Protein AF-A0A6S7G227-F1 (afdb_monomer_lite)

Structure (mmCIF, N/CA/C/O backbone):
data_AF-A0A6S7G227-F1
#
_entry.id   AF-A0A6S7G227-F1
#
loop_
_atom_site.group_PDB
_atom_site.id
_atom_site.type_symbol
_atom_site.label_atom_id
_atom_site.label_alt_id
_atom_site.label_comp_id
_atom_site.label_asym_id
_atom_site.label_entity_id
_atom_site.label_seq_id
_atom_site.pdbx_PDB_ins_code
_atom_site.Cartn_x
_atom_site.Cartn_y
_atom_site.Cartn_z
_atom_site.occupancy
_atom_site.B_iso_or_equiv
_atom_site.auth_seq_id
_atom_site.auth_comp_id
_atom_site.auth_asym_id
_atom_site.auth_atom_id
_atom_site.pdbx_PDB_model_num
ATOM 1 N N . MET A 1 1 ? 19.016 3.833 -18.174 1.00 43.31 1 MET A N 1
ATOM 2 C CA . MET A 1 1 ? 18.500 4.262 -16.866 1.00 43.31 1 MET A CA 1
ATOM 3 C C . MET A 1 1 ? 19.700 4.748 -16.082 1.00 43.31 1 MET A C 1
ATOM 5 O O . MET A 1 1 ? 20.621 3.946 -15.925 1.00 43.31 1 MET A O 1
ATOM 9 N N . PRO A 1 2 ? 19.731 6.008 -15.616 1.00 38.38 2 PRO A N 1
ATOM 10 C CA . PRO A 1 2 ? 20.512 6.312 -14.421 1.00 38.38 2 PRO A CA 1
ATOM 11 C C . PRO A 1 2 ? 20.123 5.279 -13.359 1.00 38.38 2 PRO A C 1
ATOM 13 O O . PRO A 1 2 ? 19.050 4.686 -13.456 1.00 38.38 2 PRO A O 1
ATOM 16 N N . ASN A 1 3 ? 20.997 5.009 -12.400 1.00 38.94 3 ASN A N 1
ATOM 17 C CA . ASN A 1 3 ? 20.707 4.108 -11.293 1.00 38.94 3 ASN A CA 1
ATOM 18 C C . ASN A 1 3 ? 19.483 4.659 -10.531 1.00 38.94 3 ASN A C 1
ATOM 20 O O . ASN A 1 3 ? 19.640 5.472 -9.623 1.00 38.94 3 ASN A O 1
ATOM 24 N N . GLU A 1 4 ? 18.269 4.326 -10.983 1.00 47.34 4 GLU A N 1
ATOM 25 C CA . GLU A 1 4 ? 17.016 4.655 -10.321 1.00 47.34 4 GLU A CA 1
ATOM 26 C C . GLU A 1 4 ? 17.107 3.903 -9.010 1.00 47.34 4 GLU A C 1
ATOM 28 O O . GLU A 1 4 ? 16.928 2.686 -8.954 1.00 47.34 4 GLU A O 1
ATOM 33 N N . ARG A 1 5 ? 17.552 4.620 -7.973 1.00 53.84 5 ARG A N 1
ATOM 34 C CA . ARG A 1 5 ? 17.600 4.082 -6.625 1.00 53.84 5 ARG A CA 1
ATOM 35 C C . ARG A 1 5 ? 16.215 3.523 -6.358 1.00 53.84 5 ARG A C 1
ATOM 37 O O . ARG A 1 5 ? 15.233 4.252 -6.490 1.00 53.84 5 ARG A O 1
ATOM 44 N N . SER A 1 6 ? 16.169 2.241 -6.009 1.00 64.44 6 SER A N 1
ATOM 45 C CA . SER A 1 6 ? 14.966 1.613 -5.482 1.00 64.44 6 SER A CA 1
ATOM 46 C C . SER A 1 6 ? 14.346 2.549 -4.452 1.00 64.44 6 SER A C 1
ATOM 48 O O . SER A 1 6 ? 15.077 3.097 -3.615 1.00 64.44 6 SER A O 1
ATOM 50 N N . GLU A 1 7 ? 13.032 2.744 -4.536 1.00 78.75 7 GLU A N 1
ATOM 51 C CA . GLU A 1 7 ? 12.306 3.579 -3.590 1.00 78.75 7 GLU A CA 1
ATOM 52 C C . GLU A 1 7 ? 12.681 3.166 -2.161 1.00 78.75 7 GLU A C 1
ATOM 54 O O . GLU A 1 7 ? 12.653 1.985 -1.801 1.00 78.75 7 GLU A O 1
ATOM 59 N N . SER A 1 8 ? 13.121 4.133 -1.354 1.00 89.00 8 SER A N 1
ATOM 60 C CA . SER A 1 8 ? 13.485 3.831 0.028 1.00 89.00 8 SER A CA 1
ATOM 61 C C . SER A 1 8 ? 12.244 3.367 0.802 1.00 89.00 8 SER A C 1
ATOM 63 O O . SER A 1 8 ? 11.143 3.853 0.528 1.00 89.00 8 SER A O 1
ATOM 65 N N . PRO A 1 9 ? 12.384 2.501 1.823 1.00 91.06 9 PRO A N 1
ATOM 66 C CA . PRO A 1 9 ? 11.241 2.066 2.626 1.00 91.06 9 PRO A CA 1
ATOM 67 C C . PRO A 1 9 ? 10.416 3.232 3.188 1.00 91.06 9 PRO A C 1
ATOM 69 O O . PRO A 1 9 ? 9.198 3.140 3.268 1.00 91.06 9 PRO A O 1
ATOM 72 N N . THR A 1 10 ? 11.061 4.355 3.523 1.00 93.00 10 THR A N 1
ATOM 73 C CA . THR A 1 10 ? 10.399 5.579 3.999 1.00 93.00 10 THR A CA 1
ATOM 74 C C . THR A 1 10 ? 9.542 6.251 2.925 1.00 93.00 10 THR A C 1
ATOM 76 O O . THR A 1 10 ? 8.445 6.723 3.226 1.00 93.00 10 THR A O 1
ATOM 79 N N . GLN A 1 11 ? 10.022 6.306 1.680 1.00 92.56 11 GLN A N 1
ATOM 80 C CA . GLN A 1 11 ? 9.250 6.851 0.560 1.00 92.56 11 GLN A CA 1
ATOM 81 C C . GLN A 1 11 ? 8.022 5.974 0.294 1.00 92.56 11 GLN A C 1
ATOM 83 O O . GLN A 1 11 ? 6.904 6.487 0.346 1.00 92.56 11 GLN A O 1
ATOM 88 N N . ALA A 1 12 ? 8.216 4.653 0.197 1.00 92.81 12 ALA A N 1
ATOM 89 C CA . ALA A 1 12 ? 7.125 3.700 0.019 1.00 92.81 12 ALA A CA 1
ATOM 90 C C . ALA A 1 12 ? 6.098 3.793 1.162 1.00 92.81 12 ALA A C 1
ATOM 92 O O . ALA A 1 12 ? 4.897 3.888 0.919 1.00 92.81 12 ALA A O 1
ATOM 93 N N . TYR A 1 13 ? 6.560 3.857 2.417 1.00 94.38 13 TYR A N 1
ATOM 94 C CA . TYR A 1 13 ? 5.703 4.060 3.590 1.00 94.38 13 TYR A CA 1
ATOM 95 C C . TYR A 1 13 ? 4.845 5.324 3.462 1.00 94.38 13 TYR A C 1
ATOM 97 O O . TYR A 1 13 ? 3.633 5.284 3.665 1.00 94.38 13 TYR A O 1
ATOM 105 N N . THR A 1 14 ? 5.460 6.438 3.064 1.00 93.81 14 THR A N 1
ATOM 106 C CA . THR A 1 14 ? 4.769 7.722 2.896 1.00 93.81 14 THR A CA 1
ATOM 107 C C . THR A 1 14 ? 3.710 7.642 1.799 1.00 93.81 14 THR A C 1
ATOM 109 O O . THR A 1 14 ? 2.573 8.065 2.007 1.00 93.81 14 THR A O 1
ATOM 112 N N . VAL A 1 15 ? 4.050 7.061 0.645 1.00 93.62 15 VAL A N 1
ATOM 113 C CA . VAL A 1 15 ? 3.115 6.882 -0.475 1.00 93.62 15 VAL A CA 1
ATOM 114 C C . VAL A 1 15 ? 1.925 6.015 -0.060 1.00 93.62 15 VAL A C 1
ATOM 116 O O . VAL A 1 15 ? 0.777 6.387 -0.316 1.00 93.62 15 VAL A O 1
ATOM 119 N N . LEU A 1 16 ? 2.178 4.900 0.630 1.00 94.69 16 LEU A N 1
ATOM 120 C CA . LEU A 1 16 ? 1.136 3.988 1.100 1.00 94.69 16 LEU A CA 1
ATOM 121 C C . LEU A 1 16 ? 0.213 4.653 2.126 1.00 94.69 16 LEU A C 1
ATOM 123 O O . LEU A 1 16 ? -1.005 4.545 2.001 1.00 94.69 16 LEU A O 1
ATOM 127 N N . ILE A 1 17 ? 0.755 5.394 3.097 1.00 95.19 17 ILE A N 1
ATOM 128 C CA . ILE A 1 17 ? -0.064 6.134 4.067 1.00 95.19 17 ILE A CA 1
ATOM 129 C C . ILE A 1 17 ? -0.923 7.18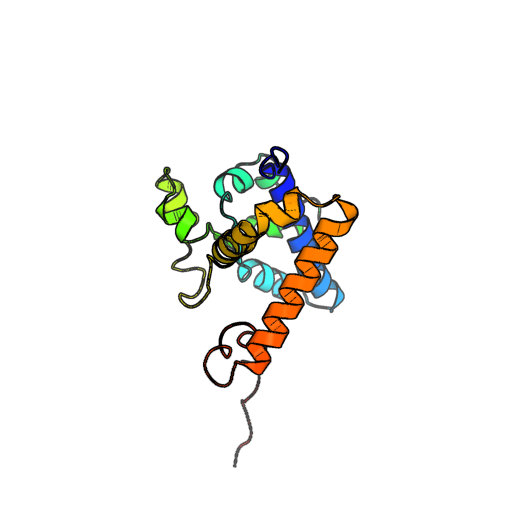7 3.376 1.00 95.19 17 ILE A C 1
ATOM 131 O O . ILE A 1 17 ? -2.111 7.291 3.672 1.00 95.19 17 ILE A O 1
ATOM 135 N N . LEU A 1 18 ? -0.350 7.968 2.458 1.00 94.69 18 LEU A N 1
ATOM 136 C CA . LEU A 1 18 ? -1.100 8.993 1.732 1.00 94.69 18 LEU A CA 1
ATOM 137 C C . LEU A 1 18 ? -2.228 8.375 0.904 1.00 94.69 18 LEU A C 1
ATOM 139 O O . LEU A 1 18 ? -3.321 8.940 0.827 1.00 94.69 18 LEU A O 1
ATOM 143 N N . TRP A 1 19 ? -1.985 7.207 0.309 1.00 95.38 19 TRP A N 1
ATOM 144 C CA . TRP A 1 19 ? -3.016 6.450 -0.389 1.00 95.38 19 TRP A CA 1
ATOM 145 C C . TRP A 1 19 ? -4.123 5.975 0.563 1.00 95.38 19 TRP A C 1
ATOM 147 O O . TRP A 1 19 ? -5.298 6.207 0.274 1.00 95.38 19 TRP A O 1
ATOM 157 N N . LEU A 1 20 ? -3.767 5.383 1.711 1.00 94.69 20 LEU A N 1
ATOM 158 C CA . LEU A 1 20 ? -4.72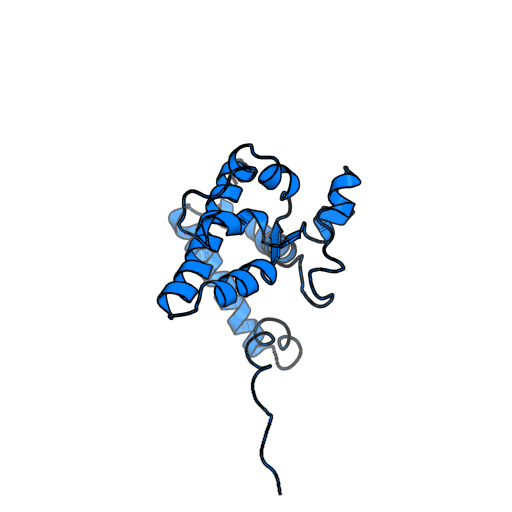8 4.941 2.730 1.00 94.69 20 LEU A CA 1
ATOM 159 C C . LEU A 1 20 ? -5.574 6.105 3.242 1.00 94.69 20 LEU A C 1
ATOM 161 O O . LEU A 1 20 ? -6.800 6.011 3.276 1.00 94.69 20 LEU A O 1
ATOM 165 N N . TYR A 1 21 ? -4.925 7.221 3.575 1.00 95.00 21 TYR A N 1
ATOM 166 C CA . TYR A 1 21 ? -5.595 8.432 4.021 1.00 95.00 21 TYR A CA 1
ATOM 167 C C . TYR A 1 21 ? -6.606 8.901 2.978 1.00 95.00 21 TYR A C 1
ATOM 169 O O . TYR A 1 21 ? -7.783 9.021 3.290 1.00 95.00 21 TYR A O 1
ATOM 177 N N . ARG A 1 22 ? -6.193 9.084 1.718 1.00 94.88 22 ARG A N 1
ATOM 178 C CA . ARG A 1 22 ? -7.099 9.521 0.641 1.00 94.88 22 ARG A CA 1
ATOM 179 C C . ARG A 1 22 ? -8.267 8.560 0.434 1.00 94.88 22 ARG A C 1
ATOM 181 O O . ARG A 1 22 ? -9.391 9.008 0.223 1.00 94.88 22 ARG A O 1
ATOM 188 N N . ARG A 1 23 ? -8.012 7.251 0.500 1.00 93.94 23 ARG A N 1
ATOM 189 C CA . ARG A 1 23 ? -9.033 6.214 0.328 1.00 93.94 23 ARG A CA 1
ATOM 190 C C . ARG A 1 23 ? -10.101 6.279 1.418 1.00 93.94 23 ARG A C 1
ATOM 192 O O . ARG A 1 23 ? -11.282 6.285 1.091 1.00 93.94 23 ARG A O 1
ATOM 199 N N . PHE A 1 24 ? -9.701 6.311 2.686 1.00 95.06 24 PHE A N 1
ATOM 200 C CA . PHE A 1 24 ? -10.640 6.238 3.809 1.00 95.06 24 PHE A CA 1
ATOM 201 C C . PHE A 1 24 ? -11.208 7.601 4.206 1.00 95.06 24 PHE A C 1
ATOM 203 O O . PHE A 1 24 ? -12.363 7.677 4.612 1.00 95.06 24 PHE A O 1
ATOM 210 N N . LYS A 1 25 ? -10.455 8.690 4.008 1.00 94.19 25 LYS A N 1
ATOM 211 C CA . LYS A 1 25 ? -10.966 10.057 4.167 1.00 94.19 25 LYS A CA 1
ATOM 212 C C . LYS A 1 25 ? -12.140 10.314 3.230 1.00 94.19 25 LYS A C 1
ATOM 214 O O . LYS A 1 25 ? -13.130 10.884 3.664 1.00 94.19 25 LYS A O 1
ATOM 219 N N . LYS A 1 26 ? -12.073 9.803 1.996 1.00 94.50 26 LYS A N 1
ATOM 220 C CA . LYS A 1 26 ? -13.200 9.856 1.063 1.00 94.50 26 LYS A CA 1
ATOM 221 C C . LYS A 1 26 ? -14.457 9.186 1.631 1.00 94.50 26 LYS A C 1
ATOM 223 O O . LYS A 1 26 ? -15.534 9.737 1.493 1.00 94.50 26 LYS A O 1
ATOM 228 N N . LEU A 1 27 ? -14.331 8.038 2.303 1.00 93.44 27 LEU A N 1
ATOM 229 C CA . LEU A 1 27 ? -15.488 7.363 2.905 1.00 93.44 27 LEU A CA 1
ATOM 230 C C . LEU A 1 27 ? -16.124 8.191 4.027 1.00 93.44 27 LEU A C 1
ATOM 232 O O . LEU A 1 27 ? -17.347 8.241 4.118 1.00 93.44 27 LEU A O 1
ATOM 236 N N . LEU A 1 28 ? -15.303 8.844 4.854 1.00 92.81 28 LEU A N 1
ATOM 237 C CA . LEU A 1 28 ? -15.794 9.775 5.874 1.00 92.81 28 LEU A CA 1
ATOM 238 C C . LEU A 1 28 ? -16.502 10.976 5.234 1.00 92.81 28 LEU A C 1
ATOM 240 O O . LEU A 1 28 ? -17.574 11.364 5.686 1.00 92.81 28 LEU A O 1
ATOM 244 N N . ASP A 1 29 ? -15.931 11.524 4.160 1.00 93.50 29 ASP A N 1
ATOM 245 C CA . ASP A 1 29 ? -16.512 12.653 3.421 1.00 93.50 29 ASP A CA 1
ATOM 246 C C . ASP A 1 29 ? -17.829 12.281 2.727 1.00 93.50 29 ASP A C 1
ATOM 248 O O . ASP A 1 29 ? -18.738 13.102 2.648 1.00 93.50 29 ASP A O 1
ATOM 252 N N . ASP A 1 30 ? -17.968 11.019 2.316 1.00 95.25 30 ASP A N 1
ATOM 253 C CA . ASP A 1 30 ? -19.201 10.437 1.779 1.00 95.25 30 ASP A CA 1
ATOM 254 C C . ASP A 1 30 ? -20.229 10.090 2.892 1.00 95.25 30 ASP A C 1
ATOM 256 O O . ASP A 1 30 ? -21.264 9.477 2.620 1.00 95.25 30 ASP A O 1
ATOM 260 N N . GLY A 1 31 ? -19.960 10.454 4.154 1.00 93.19 31 GLY A N 1
ATOM 261 C CA . GLY A 1 31 ? -20.880 10.310 5.288 1.00 93.19 31 GLY A CA 1
ATOM 262 C C . GLY A 1 31 ? -20.907 8.926 5.944 1.00 93.19 31 GLY A C 1
ATOM 263 O O . GLY A 1 31 ? -21.845 8.621 6.684 1.00 93.19 31 GLY A O 1
ATOM 264 N N . LYS A 1 32 ? -19.914 8.060 5.688 1.00 94.12 32 LYS A N 1
ATOM 265 C CA . LYS A 1 32 ? -19.797 6.769 6.388 1.00 94.12 32 LYS A CA 1
ATOM 266 C C . LYS A 1 32 ? -19.458 6.984 7.861 1.00 94.12 32 LYS A C 1
ATOM 268 O O . LYS A 1 32 ? -18.645 7.841 8.201 1.00 94.12 32 LYS A O 1
ATOM 273 N N . ASN A 1 33 ? -20.057 6.172 8.729 1.00 94.31 33 ASN A N 1
ATOM 274 C CA . ASN A 1 33 ? -19.743 6.204 10.156 1.00 94.31 33 ASN A CA 1
ATOM 275 C C . ASN A 1 33 ? -18.375 5.553 10.445 1.00 94.31 33 ASN A C 1
ATOM 277 O O . ASN A 1 33 ? -17.799 4.871 9.593 1.00 94.31 33 ASN A O 1
ATOM 281 N N . GLU A 1 34 ? -17.848 5.761 11.655 1.00 92.94 34 GLU A N 1
ATOM 282 C CA . GLU A 1 34 ? -16.512 5.268 12.016 1.00 92.94 34 GLU A CA 1
ATOM 283 C C . GLU A 1 34 ? -16.383 3.742 11.913 1.00 92.94 34 GLU A C 1
ATOM 285 O O . GLU A 1 34 ? -15.347 3.252 11.463 1.00 92.94 34 GLU A O 1
ATOM 290 N N . GLU A 1 35 ? -17.433 2.993 12.260 1.00 93.88 35 GLU A N 1
ATOM 291 C CA . GLU A 1 35 ? -17.407 1.527 12.231 1.00 93.88 35 GLU A CA 1
ATOM 292 C C . GLU A 1 35 ? -17.331 0.993 10.796 1.00 93.88 35 GLU A C 1
ATOM 294 O O . GLU A 1 35 ? -16.501 0.144 10.487 1.00 93.88 35 GLU A O 1
ATOM 299 N N . GLN A 1 36 ? -18.100 1.575 9.874 1.00 94.62 36 GLN A N 1
ATOM 300 C CA . GLN A 1 36 ? -18.040 1.242 8.448 1.00 94.62 36 GLN A CA 1
ATOM 301 C C . GLN A 1 36 ? -16.657 1.527 7.855 1.00 94.62 36 GLN A C 1
ATOM 303 O O . GLN A 1 36 ? -16.157 0.774 7.017 1.00 94.62 36 GLN A O 1
ATOM 308 N N . VAL A 1 37 ? -16.017 2.620 8.276 1.00 94.88 37 VAL A N 1
ATOM 309 C CA . VAL A 1 37 ? -14.651 2.938 7.842 1.00 94.88 37 VAL A CA 1
ATOM 310 C C . VAL A 1 37 ? -13.654 1.952 8.444 1.00 94.88 37 VAL A C 1
ATOM 312 O O . VAL A 1 37 ? -12.756 1.492 7.740 1.00 94.88 37 VAL A O 1
ATOM 315 N N . ARG A 1 38 ? -13.828 1.567 9.710 1.00 94.75 38 ARG A N 1
ATOM 316 C CA . ARG A 1 38 ? -13.003 0.559 10.383 1.00 94.75 38 ARG A CA 1
ATOM 317 C C . ARG A 1 38 ? -13.099 -0.809 9.702 1.00 94.75 38 ARG A C 1
ATOM 319 O O . ARG A 1 38 ? -12.065 -1.426 9.447 1.00 94.75 38 ARG A O 1
ATOM 326 N N . GLU A 1 39 ? -14.297 -1.253 9.338 1.00 94.56 39 GLU A N 1
ATOM 327 C CA . GLU A 1 39 ? -14.515 -2.468 8.542 1.00 94.56 39 GLU A CA 1
ATOM 328 C C . GLU A 1 39 ? -13.843 -2.374 7.163 1.00 94.56 39 GLU A C 1
ATOM 330 O O . GLU A 1 39 ? -13.185 -3.316 6.707 1.00 94.56 39 GLU A O 1
ATOM 335 N N . ALA A 1 40 ? -13.933 -1.214 6.504 1.00 94.19 40 ALA A N 1
ATOM 336 C CA . ALA A 1 40 ? -13.260 -0.980 5.228 1.00 94.19 40 ALA A CA 1
ATOM 337 C C . ALA A 1 40 ? -11.726 -1.031 5.359 1.00 94.19 40 ALA A C 1
ATOM 339 O O . ALA A 1 40 ? -11.040 -1.512 4.455 1.00 94.19 40 ALA A O 1
ATOM 340 N N . ILE A 1 41 ? -11.173 -0.560 6.480 1.00 94.75 41 ILE A N 1
ATOM 341 C CA . ILE A 1 41 ? -9.744 -0.670 6.792 1.00 94.75 41 ILE A CA 1
ATOM 342 C C . ILE A 1 41 ? -9.354 -2.140 6.982 1.00 94.75 41 ILE A C 1
ATOM 344 O O . ILE A 1 41 ? -8.410 -2.598 6.340 1.00 94.75 41 ILE A O 1
ATOM 348 N N . LEU A 1 42 ? -10.086 -2.888 7.812 1.00 93.00 42 LEU A N 1
ATOM 349 C CA . LEU A 1 42 ? -9.802 -4.300 8.109 1.00 93.00 42 LEU A CA 1
ATOM 350 C C . LEU A 1 42 ? -9.887 -5.195 6.865 1.00 93.00 42 LEU A C 1
ATOM 352 O O . LEU A 1 42 ? -9.092 -6.118 6.705 1.00 93.00 42 LEU A O 1
ATOM 356 N N . SER A 1 43 ? -10.821 -4.897 5.963 1.00 90.94 43 SER A N 1
ATOM 357 C CA . SER A 1 43 ? -10.973 -5.603 4.685 1.00 90.94 43 SER A CA 1
ATOM 358 C C . SER A 1 43 ? -9.972 -5.160 3.609 1.00 90.94 43 SER A C 1
ATOM 360 O O . SER A 1 43 ? -9.863 -5.802 2.563 1.00 90.94 43 SER A O 1
ATOM 362 N N . THR A 1 44 ? -9.215 -4.080 3.831 1.00 91.94 44 THR A N 1
ATOM 363 C CA . THR A 1 44 ? -8.222 -3.598 2.866 1.00 91.94 44 THR A CA 1
ATOM 364 C C . THR A 1 44 ? -6.911 -4.373 3.002 1.00 91.94 44 THR A C 1
ATOM 366 O O . THR A 1 44 ? -6.302 -4.438 4.072 1.00 91.94 44 THR A O 1
ATOM 369 N N . CYS A 1 45 ? -6.437 -4.909 1.875 1.00 90.25 45 CYS A N 1
ATOM 370 C CA . CYS A 1 45 ? -5.145 -5.573 1.757 1.00 90.25 45 CYS A CA 1
ATOM 371 C C . CYS A 1 45 ? -4.170 -4.731 0.922 1.00 90.25 45 CYS A C 1
ATOM 373 O O . CYS A 1 45 ? -4.511 -4.283 -0.174 1.00 90.25 45 CYS A O 1
ATOM 375 N N . ILE A 1 46 ? -2.945 -4.550 1.417 1.00 90.31 46 ILE A N 1
ATOM 376 C CA . ILE A 1 46 ? -1.844 -3.881 0.717 1.00 90.31 46 ILE A CA 1
ATOM 377 C C . ILE A 1 46 ? -0.796 -4.922 0.346 1.00 90.31 46 ILE A C 1
ATOM 379 O O . ILE A 1 46 ? -0.239 -5.584 1.223 1.00 90.31 46 ILE A O 1
ATOM 383 N N . ALA A 1 47 ? -0.501 -5.022 -0.948 1.00 87.94 47 ALA A N 1
ATOM 384 C CA . ALA A 1 47 ? 0.580 -5.843 -1.472 1.00 87.94 47 ALA A CA 1
ATOM 385 C C . ALA A 1 47 ? 1.772 -4.962 -1.866 1.00 87.94 47 ALA A C 1
ATOM 387 O O . ALA A 1 47 ? 1.616 -4.033 -2.658 1.00 87.94 47 ALA A O 1
ATOM 388 N N . TYR A 1 48 ? 2.950 -5.261 -1.318 1.00 88.25 48 TYR A N 1
ATOM 389 C CA . TYR A 1 48 ? 4.210 -4.609 -1.680 1.00 88.25 48 TYR A CA 1
ATOM 390 C C . TYR A 1 48 ? 5.364 -5.609 -1.553 1.00 88.25 48 TYR A C 1
ATOM 392 O O . TYR A 1 48 ? 5.431 -6.355 -0.576 1.00 88.25 48 TYR A O 1
ATOM 400 N N . ASP A 1 49 ? 6.261 -5.648 -2.535 1.00 85.19 49 ASP A N 1
ATOM 401 C CA . ASP A 1 49 ? 7.369 -6.612 -2.618 1.00 85.19 49 ASP A CA 1
ATOM 402 C C . ASP A 1 49 ? 8.307 -6.550 -1.402 1.00 85.19 49 ASP A C 1
ATOM 404 O O . ASP A 1 49 ? 8.740 -7.579 -0.883 1.00 85.19 49 ASP A O 1
ATOM 408 N N . ASN A 1 50 ? 8.550 -5.341 -0.899 1.00 87.12 50 ASN A N 1
ATOM 409 C CA . ASN A 1 50 ? 9.465 -5.056 0.191 1.00 87.12 50 ASN A CA 1
ATOM 410 C C . ASN A 1 50 ? 8.740 -4.617 1.477 1.00 87.12 50 ASN A C 1
ATOM 412 O O . ASN A 1 50 ? 9.206 -3.765 2.244 1.00 87.12 50 ASN A O 1
ATOM 416 N N . MET A 1 51 ? 7.553 -5.186 1.712 1.00 92.19 51 MET A N 1
ATOM 417 C CA . MET A 1 51 ? 6.700 -4.835 2.853 1.00 92.19 51 MET A CA 1
ATOM 418 C C . MET A 1 51 ? 7.398 -5.054 4.199 1.00 92.19 51 MET A C 1
ATOM 420 O O . MET A 1 51 ? 7.194 -4.280 5.130 1.00 92.19 51 MET A O 1
ATOM 424 N N . CYS A 1 52 ? 8.264 -6.064 4.303 1.00 92.06 52 CYS A N 1
ATOM 425 C CA . CYS A 1 52 ? 8.995 -6.362 5.531 1.00 92.06 52 CYS A CA 1
ATOM 426 C C . CYS A 1 52 ? 9.893 -5.199 5.981 1.00 92.06 52 CYS A C 1
ATOM 428 O O . CYS A 1 52 ? 9.957 -4.908 7.177 1.00 92.06 52 CYS A O 1
ATOM 430 N N . HIS A 1 53 ? 10.534 -4.492 5.046 1.00 91.81 53 HIS A N 1
ATOM 431 C CA . HIS A 1 53 ? 11.340 -3.316 5.361 1.00 91.81 53 HIS A CA 1
ATOM 432 C C . HIS A 1 53 ? 10.471 -2.095 5.671 1.00 91.81 53 HIS A C 1
ATOM 434 O O . HIS A 1 53 ? 10.784 -1.365 6.613 1.00 91.81 53 HIS A O 1
ATOM 440 N N . VAL A 1 54 ? 9.354 -1.911 4.963 1.00 93.75 54 VAL A N 1
ATOM 441 C CA . VAL A 1 54 ? 8.394 -0.824 5.228 1.00 93.75 54 VAL A CA 1
ATOM 442 C C . VAL A 1 54 ? 7.784 -0.950 6.628 1.00 93.75 54 VAL A C 1
ATOM 444 O O . VAL A 1 54 ? 7.815 0.000 7.406 1.00 93.75 54 VAL A O 1
ATOM 447 N N . ASP A 1 55 ? 7.297 -2.134 6.995 1.00 94.19 55 ASP A N 1
ATOM 448 C CA . ASP A 1 55 ? 6.640 -2.364 8.288 1.00 94.19 55 ASP A CA 1
ATOM 449 C C . ASP A 1 55 ? 7.634 -2.397 9.466 1.00 94.19 55 ASP A C 1
ATOM 451 O O . ASP A 1 55 ? 7.258 -2.235 10.626 1.00 94.19 55 ASP A O 1
ATOM 455 N N . SER A 1 56 ? 8.935 -2.555 9.186 1.00 93.31 56 SER A N 1
ATOM 456 C CA . SER A 1 56 ? 9.991 -2.495 10.206 1.00 93.31 56 SER A CA 1
ATOM 457 C C . SER A 1 56 ? 10.359 -1.074 10.654 1.00 93.31 56 SER A C 1
ATOM 459 O O . SER A 1 56 ? 11.037 -0.913 11.678 1.00 93.31 56 SER A O 1
ATOM 461 N N . LEU A 1 57 ? 9.921 -0.043 9.918 1.00 94.75 57 LEU A N 1
ATOM 462 C CA . LEU A 1 57 ? 10.224 1.355 10.222 1.00 94.75 57 LEU A CA 1
ATOM 463 C C . LEU A 1 57 ? 9.748 1.732 11.629 1.00 94.75 57 LEU A C 1
ATOM 465 O O . LEU A 1 57 ? 8.675 1.333 12.074 1.00 94.75 57 LEU A O 1
ATOM 469 N N . LYS A 1 58 ? 10.512 2.579 12.330 1.00 93.56 58 LYS A N 1
ATOM 470 C CA . LYS A 1 58 ? 10.086 3.109 13.639 1.00 93.56 58 LYS A CA 1
ATOM 471 C C . LYS A 1 58 ? 8.733 3.820 13.533 1.00 93.56 58 LYS A C 1
ATOM 473 O O . LYS A 1 58 ? 7.861 3.590 14.361 1.00 93.56 58 LYS A O 1
ATOM 478 N N . ALA A 1 59 ? 8.542 4.604 12.471 1.00 92.19 59 ALA A N 1
ATOM 479 C CA . ALA A 1 59 ? 7.295 5.316 12.206 1.00 92.19 59 ALA A CA 1
ATOM 480 C C . ALA A 1 59 ? 6.086 4.379 12.021 1.00 92.19 59 ALA A C 1
ATOM 482 O O . ALA A 1 59 ? 4.994 4.731 12.446 1.00 92.19 59 ALA A O 1
ATOM 483 N N . ALA A 1 60 ? 6.286 3.178 11.465 1.00 92.75 60 ALA A N 1
ATOM 484 C CA . ALA A 1 60 ? 5.234 2.180 11.248 1.00 92.75 60 ALA A CA 1
ATOM 485 C C . ALA A 1 60 ? 4.685 1.561 12.549 1.00 92.75 60 ALA A C 1
ATOM 487 O O . ALA A 1 60 ? 3.622 0.943 12.545 1.00 92.75 60 ALA A O 1
ATOM 488 N N . LYS A 1 61 ? 5.396 1.723 13.674 1.00 93.12 61 LYS A N 1
ATOM 489 C CA . LYS A 1 61 ? 5.002 1.173 14.983 1.00 93.12 61 LYS A CA 1
ATOM 490 C C . LYS A 1 61 ? 4.066 2.098 15.763 1.00 93.12 61 LYS A C 1
ATOM 492 O O . LYS A 1 61 ? 3.349 1.638 16.655 1.00 93.12 61 LYS A O 1
ATOM 497 N N . HIS A 1 62 ? 4.071 3.386 15.442 1.00 94.19 62 HIS A N 1
ATOM 498 C CA . HIS A 1 62 ? 3.238 4.391 16.095 1.00 94.19 62 HIS A CA 1
ATOM 499 C C . HIS A 1 62 ? 1.908 4.560 15.356 1.00 94.19 62 HIS A C 1
ATOM 501 O O . HIS A 1 62 ? 1.757 4.099 14.225 1.00 94.19 62 HIS A O 1
ATOM 507 N N . ASP A 1 63 ? 0.923 5.156 16.026 1.00 95.06 63 ASP A N 1
ATOM 508 C CA . ASP A 1 63 ? -0.315 5.550 15.353 1.00 95.06 63 ASP A CA 1
ATOM 509 C C . ASP A 1 63 ? -0.033 6.705 14.387 1.00 95.06 63 ASP A C 1
ATOM 511 O O . ASP A 1 63 ? 0.898 7.495 14.579 1.00 95.06 63 ASP A O 1
ATOM 515 N N . LEU A 1 64 ? -0.810 6.764 13.309 1.00 94.81 64 LEU A N 1
ATOM 516 C CA . LEU A 1 64 ? -0.685 7.813 12.310 1.00 94.81 64 LEU A CA 1
ATOM 517 C C . LEU A 1 64 ? -1.165 9.149 12.897 1.00 94.81 64 LEU A C 1
ATOM 519 O O . LEU A 1 64 ? -2.098 9.160 13.700 1.00 94.81 64 LEU A O 1
ATOM 523 N N . PRO A 1 65 ? -0.592 10.288 12.470 1.00 94.00 65 PRO A N 1
ATOM 524 C CA . PRO A 1 65 ? -0.994 11.619 12.926 1.00 94.00 65 PRO A CA 1
ATOM 525 C C . PRO A 1 65 ? -2.303 12.076 12.250 1.00 94.00 65 PRO A C 1
ATOM 527 O O . PRO A 1 65 ? -2.367 13.142 11.639 1.00 94.00 65 PRO A O 1
ATOM 530 N N . PHE A 1 66 ? -3.344 11.246 12.315 1.00 93.25 66 PHE A N 1
ATOM 531 C CA . PHE A 1 66 ? -4.670 11.484 11.750 1.00 93.25 66 PHE A CA 1
ATOM 532 C C . PHE A 1 66 ? -5.741 11.315 12.833 1.00 93.25 66 PHE A C 1
ATOM 534 O O . PHE A 1 66 ? -5.485 10.649 13.832 1.00 93.25 66 PHE A O 1
ATOM 541 N N . PRO A 1 67 ? -6.938 11.901 12.670 1.00 91.62 67 PRO A N 1
ATOM 542 C CA . PRO A 1 67 ? -8.038 11.658 13.598 1.00 91.62 67 PRO A CA 1
ATOM 543 C C . PRO A 1 67 ? -8.518 10.201 13.533 1.00 91.62 67 PRO A C 1
ATOM 545 O O . PRO A 1 67 ? -8.397 9.541 12.495 1.00 91.62 67 PRO A O 1
ATOM 548 N N . SER A 1 68 ? -9.111 9.722 14.630 1.00 90.50 68 SER A N 1
ATOM 549 C CA . SER A 1 68 ? -9.862 8.458 14.640 1.00 90.50 68 SER A CA 1
ATOM 550 C C . SER A 1 68 ? -10.928 8.471 13.535 1.00 90.50 68 SER A C 1
ATOM 552 O O . SER A 1 68 ? -11.522 9.526 13.298 1.00 90.50 68 SER A O 1
ATOM 554 N N . PRO A 1 69 ? -11.166 7.353 12.820 1.00 92.44 69 PRO A N 1
ATOM 555 C CA . PRO A 1 69 ? -10.536 6.027 12.948 1.00 92.44 69 PRO A CA 1
ATOM 556 C C . PRO A 1 69 ? -9.283 5.825 12.063 1.00 92.44 69 PRO A C 1
ATOM 558 O O . PRO A 1 69 ? -8.798 4.701 11.899 1.00 92.44 69 PRO A O 1
ATOM 561 N N . LEU A 1 70 ? -8.783 6.886 11.418 1.00 94.12 70 LEU A N 1
ATOM 562 C CA . LEU A 1 70 ? -7.691 6.810 10.438 1.00 94.12 70 LEU A CA 1
ATOM 563 C C . LEU A 1 70 ? -6.305 6.678 11.083 1.00 94.12 70 LEU A C 1
ATOM 565 O O . LEU A 1 70 ? -5.381 6.178 10.439 1.00 94.12 70 LEU A O 1
ATOM 569 N N . ASP A 1 71 ? -6.166 7.093 12.341 1.00 95.50 71 ASP A N 1
ATOM 570 C CA . ASP A 1 71 ? -4.972 6.939 13.183 1.00 95.50 71 ASP A CA 1
ATOM 571 C C . ASP A 1 71 ? -4.424 5.501 13.164 1.00 95.50 71 ASP A C 1
ATOM 573 O O . ASP A 1 71 ? -3.216 5.274 13.066 1.00 95.50 71 ASP A O 1
ATOM 577 N N . LYS A 1 72 ? -5.322 4.511 13.168 1.00 94.62 72 LYS A N 1
ATOM 578 C CA . LYS A 1 72 ? -4.981 3.082 13.213 1.00 94.62 72 LYS A CA 1
ATOM 579 C C . LYS A 1 72 ? -4.938 2.411 11.845 1.00 94.62 72 LYS A C 1
ATOM 581 O O . LYS A 1 72 ? -4.684 1.206 11.783 1.00 94.62 72 LYS A O 1
ATOM 586 N N . ALA A 1 73 ? -5.132 3.153 10.751 1.00 95.19 73 ALA A N 1
ATOM 587 C CA . ALA A 1 73 ? -5.250 2.575 9.413 1.00 95.19 73 ALA A CA 1
ATOM 588 C C . ALA A 1 73 ? -4.063 1.664 9.066 1.00 95.19 73 ALA A C 1
ATOM 590 O O . ALA A 1 73 ? -4.267 0.515 8.687 1.00 95.19 73 ALA A O 1
ATOM 591 N N . TRP A 1 74 ? -2.823 2.121 9.286 1.00 96.31 74 TRP A N 1
ATOM 592 C CA . TRP A 1 74 ? -1.629 1.317 8.995 1.00 96.31 74 TRP A CA 1
ATOM 593 C C . TRP A 1 74 ? -1.545 0.021 9.814 1.00 96.31 74 TRP A C 1
ATOM 595 O O . TRP A 1 74 ? -1.044 -0.988 9.325 1.00 96.31 74 TRP A O 1
ATOM 605 N N . LYS A 1 75 ? -2.007 0.023 11.066 1.00 94.94 75 LYS A N 1
ATOM 606 C CA . LYS A 1 75 ? -1.930 -1.156 11.942 1.00 94.94 75 LYS A CA 1
ATOM 607 C C . LYS A 1 75 ? -3.005 -2.190 11.623 1.00 94.94 75 LYS A C 1
ATOM 609 O O . LYS A 1 75 ? -2.766 -3.376 11.818 1.00 94.94 75 LYS A O 1
ATOM 614 N N . LEU A 1 76 ? -4.168 -1.734 11.166 1.00 94.06 76 LEU A N 1
ATOM 615 C CA . LEU A 1 76 ? -5.344 -2.575 10.949 1.00 94.06 76 LEU A CA 1
ATOM 616 C C . LEU A 1 76 ? -5.410 -3.180 9.545 1.00 94.06 76 LEU A C 1
ATOM 618 O O . LEU A 1 76 ? -5.984 -4.254 9.390 1.00 94.06 76 LEU A O 1
ATOM 622 N N . VAL A 1 77 ? -4.834 -2.526 8.531 1.00 94.12 77 VAL A N 1
ATOM 623 C CA . VAL A 1 77 ? -4.800 -3.098 7.179 1.00 94.12 77 VAL A CA 1
ATOM 624 C C . VAL A 1 77 ? -4.015 -4.402 7.130 1.00 94.12 77 VAL A C 1
ATOM 626 O O . VAL A 1 77 ? -2.963 -4.565 7.757 1.00 94.12 77 VAL A O 1
ATOM 629 N N . SER A 1 78 ? -4.493 -5.314 6.291 1.00 91.81 78 SER A N 1
ATOM 630 C CA . SER A 1 78 ? -3.774 -6.539 5.987 1.00 91.81 78 SER A CA 1
ATOM 631 C C . SER A 1 78 ? -2.596 -6.231 5.063 1.00 91.81 78 SER A C 1
ATOM 633 O O . SER A 1 78 ? -2.752 -5.611 4.012 1.00 91.81 78 SER A O 1
ATOM 635 N N . LYS A 1 79 ? -1.394 -6.651 5.452 1.00 91.75 79 LYS A N 1
ATOM 636 C CA . LYS A 1 79 ? -0.161 -6.437 4.683 1.00 91.75 79 LYS A CA 1
ATOM 637 C C . LYS A 1 79 ? 0.336 -7.763 4.140 1.00 91.75 79 LYS A C 1
ATOM 639 O O . LYS A 1 79 ? 0.371 -8.757 4.876 1.00 91.75 79 LYS A O 1
ATOM 644 N N . VAL A 1 80 ? 0.737 -7.768 2.875 1.00 90.75 80 VAL A N 1
ATOM 645 C CA . VAL A 1 80 ? 1.260 -8.951 2.192 1.00 90.75 80 VAL A CA 1
ATOM 646 C C . VAL A 1 80 ? 2.410 -8.599 1.254 1.00 90.75 80 VAL A C 1
ATOM 648 O O . VAL A 1 80 ? 2.549 -7.459 0.809 1.00 90.75 80 VAL A O 1
ATOM 651 N N . ILE A 1 81 ? 3.217 -9.607 0.942 1.00 88.88 81 ILE A N 1
ATOM 652 C CA . ILE A 1 81 ? 4.251 -9.556 -0.092 1.00 88.88 81 ILE A CA 1
ATOM 653 C C . ILE A 1 81 ? 3.739 -10.351 -1.291 1.00 88.88 81 ILE A C 1
ATOM 655 O O . ILE A 1 81 ? 3.154 -11.417 -1.111 1.00 88.88 81 ILE A O 1
ATOM 659 N N . ASP A 1 82 ? 3.953 -9.843 -2.506 1.00 82.94 82 ASP A N 1
ATOM 660 C CA . ASP A 1 82 ? 3.587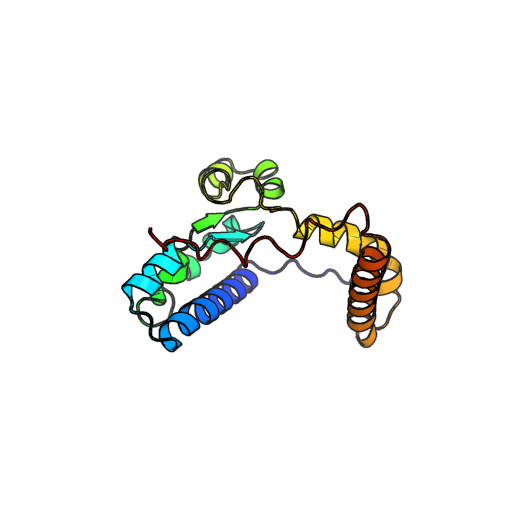 -10.541 -3.744 1.00 82.94 82 ASP A CA 1
ATOM 661 C C . ASP A 1 82 ? 4.072 -12.010 -3.751 1.00 82.94 82 ASP A C 1
ATOM 663 O O . ASP A 1 82 ? 5.140 -12.327 -3.231 1.00 82.94 82 ASP A O 1
ATOM 667 N N . ARG A 1 83 ? 3.298 -12.924 -4.354 1.00 83.38 83 ARG A N 1
ATOM 668 C CA . ARG A 1 83 ? 3.577 -14.373 -4.353 1.00 83.38 83 ARG A CA 1
ATOM 669 C C . ARG A 1 83 ? 4.962 -14.718 -4.898 1.00 83.38 83 ARG A C 1
ATOM 671 O O . ARG A 1 83 ? 5.629 -15.588 -4.335 1.00 83.38 83 ARG A O 1
ATOM 678 N N . LEU A 1 84 ? 5.402 -14.060 -5.973 1.00 82.94 84 LEU A N 1
ATOM 679 C CA . LEU A 1 84 ? 6.712 -14.321 -6.573 1.00 82.94 84 LEU A CA 1
ATOM 680 C C . LEU A 1 84 ? 7.830 -13.866 -5.631 1.00 82.94 84 LEU A C 1
ATOM 682 O O . LEU A 1 84 ? 8.771 -14.622 -5.373 1.00 82.94 84 LEU A O 1
ATOM 686 N N . HIS A 1 85 ? 7.687 -12.662 -5.081 1.00 83.62 85 HIS A N 1
ATOM 687 C CA . HIS A 1 85 ? 8.639 -12.084 -4.136 1.00 83.62 85 HIS A CA 1
ATOM 688 C C . HIS A 1 85 ? 8.705 -12.875 -2.831 1.00 83.62 85 HIS A C 1
ATOM 690 O O . HIS A 1 85 ? 9.790 -13.159 -2.327 1.00 83.62 85 HIS A O 1
ATOM 696 N N . LEU A 1 86 ? 7.558 -13.321 -2.323 1.00 87.06 86 LEU A N 1
ATOM 697 C CA . LEU A 1 86 ? 7.466 -14.097 -1.097 1.00 87.06 86 LEU A CA 1
ATOM 698 C C . LEU A 1 86 ? 8.084 -15.488 -1.252 1.00 87.06 86 LEU A C 1
ATOM 700 O O . LEU A 1 86 ? 8.788 -15.944 -0.35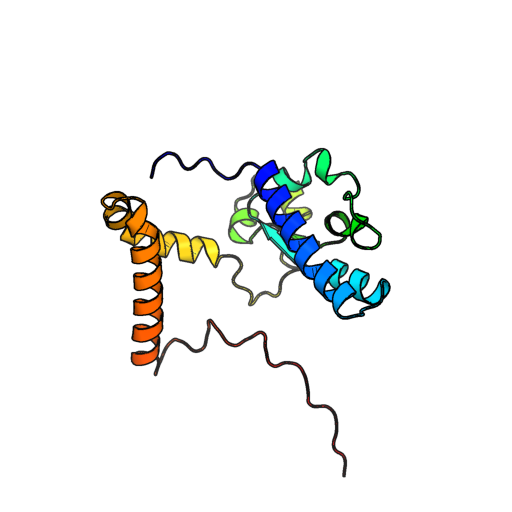0 1.00 87.06 86 LEU A O 1
ATOM 704 N N . ARG A 1 87 ? 7.873 -16.158 -2.396 1.00 85.44 87 ARG A N 1
ATOM 705 C CA . ARG A 1 87 ? 8.491 -17.463 -2.689 1.00 85.44 87 ARG A CA 1
ATOM 706 C C . ARG A 1 87 ? 10.015 -17.382 -2.603 1.00 85.44 87 ARG A C 1
ATOM 708 O O . ARG A 1 87 ? 10.642 -18.246 -1.985 1.00 85.44 87 ARG A O 1
ATOM 715 N N . ASN A 1 88 ? 10.576 -16.312 -3.162 1.00 86.25 88 ASN A N 1
ATOM 716 C CA . ASN A 1 88 ? 12.013 -16.058 -3.212 1.00 86.25 88 ASN A CA 1
ATOM 717 C C . ASN A 1 88 ? 12.556 -15.370 -1.945 1.00 86.25 88 ASN A C 1
ATOM 719 O O . ASN A 1 88 ? 13.760 -15.149 -1.839 1.00 86.25 88 ASN A O 1
ATOM 723 N N . HIS A 1 89 ? 11.695 -15.036 -0.979 1.00 87.81 89 HIS A N 1
ATOM 724 C CA . HIS A 1 89 ? 12.108 -14.345 0.235 1.00 87.81 89 HIS A CA 1
ATOM 725 C C . HIS A 1 89 ? 13.007 -15.241 1.097 1.00 87.81 89 HIS A C 1
ATOM 727 O O . HIS A 1 89 ? 12.700 -16.415 1.329 1.00 87.81 89 HIS A O 1
ATOM 733 N N . VAL A 1 90 ? 14.106 -14.675 1.598 1.00 88.06 90 VAL A N 1
ATOM 734 C CA . VAL A 1 90 ? 15.113 -15.415 2.376 1.00 88.06 90 VAL A CA 1
ATOM 735 C C . VAL A 1 90 ? 14.587 -15.756 3.772 1.00 88.06 90 VAL A C 1
ATOM 737 O O . VAL A 1 90 ? 14.664 -16.902 4.200 1.00 88.06 90 VAL A O 1
ATOM 740 N N . ASP A 1 91 ? 14.006 -14.775 4.468 1.00 87.94 91 ASP A N 1
ATOM 741 C CA . ASP A 1 91 ? 13.524 -14.942 5.845 1.00 87.94 91 ASP A CA 1
ATOM 742 C C . ASP A 1 91 ? 12.205 -15.753 5.923 1.00 87.94 91 ASP A C 1
ATOM 744 O O . ASP A 1 91 ? 11.175 -15.295 5.404 1.00 87.94 91 ASP A O 1
ATOM 748 N N . PRO A 1 92 ? 12.182 -16.910 6.619 1.00 89.25 92 PRO A N 1
ATOM 749 C CA . PRO A 1 92 ? 10.969 -17.698 6.845 1.00 89.25 92 PRO A CA 1
ATOM 750 C C . PRO A 1 92 ? 9.893 -16.962 7.653 1.00 89.25 92 PRO A C 1
ATOM 752 O O . PRO A 1 92 ? 8.700 -17.214 7.474 1.00 89.25 92 PRO A O 1
ATOM 755 N N . LYS A 1 93 ? 10.277 -16.024 8.530 1.00 90.12 93 LYS A N 1
ATOM 756 C CA . LYS A 1 93 ? 9.317 -15.232 9.311 1.00 90.12 93 LYS A CA 1
ATOM 757 C C . LYS A 1 93 ? 8.462 -14.360 8.395 1.00 90.12 93 LYS A C 1
ATOM 759 O O . LYS A 1 93 ? 7.253 -14.261 8.603 1.00 90.12 93 LYS A O 1
ATOM 764 N N . CYS A 1 94 ? 9.064 -13.784 7.358 1.00 89.38 94 CYS A N 1
ATOM 765 C CA . CYS A 1 94 ? 8.344 -12.994 6.364 1.00 89.38 94 CYS A CA 1
ATOM 766 C C . CYS A 1 94 ? 7.340 -13.849 5.578 1.00 89.38 94 CYS A C 1
ATOM 768 O O . CYS A 1 94 ? 6.208 -13.412 5.380 1.00 89.38 94 CYS A O 1
ATOM 770 N N . LYS A 1 95 ? 7.698 -15.099 5.240 1.00 88.44 95 LYS A N 1
ATOM 771 C CA . LYS A 1 95 ? 6.786 -16.071 4.602 1.00 88.44 95 LYS A CA 1
ATOM 772 C C . LYS A 1 95 ? 5.556 -16.392 5.445 1.00 88.44 95 LYS A C 1
ATOM 774 O O . LYS A 1 95 ? 4.503 -16.674 4.886 1.00 88.44 95 LYS A O 1
ATOM 779 N N . ARG A 1 96 ? 5.672 -16.331 6.775 1.00 89.50 96 ARG A N 1
ATOM 780 C CA . ARG A 1 96 ? 4.545 -16.525 7.697 1.00 89.50 96 ARG A CA 1
ATOM 781 C C . ARG A 1 96 ? 3.702 -15.260 7.868 1.00 89.50 96 ARG A C 1
ATOM 783 O O . ARG A 1 96 ? 2.483 -15.340 7.833 1.00 89.50 96 ARG A O 1
ATOM 790 N N . LEU A 1 97 ? 4.333 -14.103 8.072 1.00 89.44 97 LEU A N 1
ATOM 791 C CA . LEU A 1 97 ? 3.625 -12.858 8.407 1.00 89.44 97 LEU A CA 1
ATOM 792 C C . LEU A 1 97 ? 2.934 -12.209 7.201 1.00 89.44 97 LEU A C 1
ATOM 794 O O . LEU A 1 97 ? 1.810 -11.717 7.316 1.00 89.44 97 LEU A O 1
ATOM 798 N N . TYR A 1 98 ? 3.594 -12.228 6.045 1.00 89.62 98 TYR A N 1
ATOM 799 C CA . TYR A 1 98 ? 3.157 -11.515 4.844 1.00 89.62 98 TYR A CA 1
ATOM 800 C C . TYR A 1 98 ? 2.597 -12.448 3.765 1.00 89.62 98 TYR A C 1
ATOM 802 O O . TYR A 1 98 ? 2.574 -12.085 2.588 1.00 89.62 98 TYR A O 1
ATOM 810 N N . ASN A 1 99 ? 2.161 -13.651 4.153 1.00 86.06 99 ASN A N 1
ATOM 811 C CA . ASN A 1 99 ? 1.585 -14.623 3.229 1.00 86.06 99 ASN A CA 1
ATOM 812 C C . ASN A 1 99 ? 0.313 -14.091 2.558 1.00 86.06 99 ASN A C 1
ATOM 814 O O . ASN A 1 99 ? -0.503 -13.442 3.205 1.00 86.06 99 ASN A O 1
ATOM 818 N N . THR A 1 100 ? 0.148 -14.376 1.267 1.00 73.31 100 THR A N 1
ATOM 819 C CA . THR A 1 100 ? -1.007 -13.960 0.457 1.00 73.31 100 THR A CA 1
ATOM 820 C C . THR A 1 100 ? -2.123 -14.996 0.411 1.00 73.31 100 THR A C 1
ATOM 822 O O . THR A 1 100 ? -3.243 -14.614 0.085 1.00 73.31 100 THR A O 1
ATOM 825 N N . ASN A 1 101 ? -1.844 -16.267 0.723 1.00 69.69 101 ASN A N 1
ATOM 826 C CA . ASN A 1 101 ? -2.744 -17.392 0.440 1.00 69.69 101 ASN A CA 1
ATOM 827 C C . ASN A 1 101 ? -4.135 -17.246 1.077 1.00 69.69 101 ASN A C 1
ATOM 829 O O . ASN A 1 101 ? -5.122 -17.580 0.433 1.00 69.69 101 ASN A O 1
ATOM 833 N N . ASP A 1 102 ? -4.222 -16.660 2.273 1.00 71.81 102 ASP A N 1
ATOM 834 C CA . ASP A 1 102 ? -5.497 -16.486 2.989 1.00 71.81 102 ASP A CA 1
ATOM 835 C C . ASP A 1 102 ? -6.088 -15.071 2.843 1.00 71.81 102 ASP A C 1
ATOM 837 O O . ASP A 1 102 ? -7.168 -14.780 3.350 1.00 71.81 102 ASP A O 1
ATOM 841 N N . LYS A 1 103 ? -5.359 -14.155 2.193 1.00 75.56 103 LYS A N 1
ATOM 842 C CA . LYS A 1 103 ? -5.652 -12.707 2.187 1.00 75.56 103 LYS A CA 1
ATOM 843 C C . LYS A 1 103 ? -5.966 -12.154 0.801 1.00 75.56 103 LYS A C 1
ATOM 845 O O . LYS A 1 103 ? -6.611 -11.115 0.691 1.00 75.56 103 LYS A O 1
ATOM 850 N N . ILE A 1 104 ? -5.489 -12.814 -0.253 1.00 75.94 104 ILE A N 1
ATOM 851 C CA . ILE A 1 104 ? -5.713 -12.424 -1.644 1.00 75.94 104 ILE A CA 1
ATOM 852 C C . ILE A 1 104 ? -6.259 -13.635 -2.406 1.00 75.94 104 ILE A C 1
ATOM 854 O O . ILE A 1 104 ? -5.582 -14.667 -2.437 1.00 75.94 104 ILE A O 1
ATOM 858 N N . PRO A 1 105 ? -7.416 -13.510 -3.087 1.00 76.81 105 PRO A N 1
ATOM 859 C CA . PRO A 1 105 ? -7.970 -14.595 -3.887 1.00 76.81 105 PRO A CA 1
ATOM 860 C C . PRO A 1 105 ? -6.970 -15.148 -4.909 1.00 76.81 105 PRO A C 1
ATOM 862 O O . PRO A 1 105 ? -6.170 -14.412 -5.493 1.00 76.81 105 PRO A O 1
ATOM 865 N N . GLU A 1 106 ? -7.018 -16.454 -5.170 1.00 71.56 106 GLU A N 1
ATOM 866 C CA . GLU A 1 106 ? -6.036 -17.120 -6.036 1.00 71.56 106 GLU A CA 1
ATOM 867 C C . GLU A 1 106 ? -5.971 -16.521 -7.450 1.00 71.56 106 GLU A C 1
ATOM 869 O O . GLU A 1 106 ? -4.887 -16.364 -8.009 1.00 71.56 106 GLU A O 1
ATOM 874 N N . HIS A 1 107 ? -7.114 -16.077 -7.973 1.00 74.00 107 HIS A N 1
ATOM 875 C CA . HIS A 1 107 ? -7.254 -15.505 -9.311 1.00 74.00 107 HIS A CA 1
ATOM 876 C C . HIS A 1 107 ? -6.678 -14.086 -9.471 1.00 74.00 107 HIS A C 1
ATOM 878 O O . HIS A 1 107 ? -6.596 -13.587 -10.595 1.00 74.00 107 HIS A O 1
ATOM 884 N N . TYR A 1 108 ? -6.274 -13.412 -8.389 1.00 72.75 108 TYR A N 1
ATOM 885 C CA . TYR A 1 108 ? -5.632 -12.105 -8.503 1.00 72.75 108 TYR A CA 1
ATOM 886 C C . TYR A 1 108 ? -4.196 -12.263 -8.998 1.00 72.75 108 TYR A C 1
ATOM 888 O O . TYR A 1 108 ? -3.372 -12.952 -8.397 1.00 72.75 108 TYR A O 1
ATOM 896 N N . ASN A 1 109 ? -3.879 -11.568 -10.090 1.00 73.31 109 ASN A N 1
ATOM 897 C CA . ASN A 1 109 ? -2.527 -11.515 -10.623 1.00 73.31 109 ASN A CA 1
ATOM 898 C C . ASN A 1 109 ? -1.663 -10.571 -9.781 1.00 73.31 109 ASN A C 1
ATOM 900 O O . ASN A 1 109 ? -1.538 -9.385 -10.091 1.00 73.31 109 ASN A O 1
ATOM 904 N N . THR A 1 110 ? -1.061 -11.106 -8.724 1.00 72.75 110 THR A N 1
ATOM 905 C CA . THR A 1 110 ? -0.138 -10.350 -7.873 1.00 72.75 110 THR A CA 1
ATOM 906 C C . THR A 1 110 ? 1.157 -9.983 -8.616 1.00 72.75 110 THR A C 1
ATOM 908 O O . THR A 1 110 ? 1.766 -8.973 -8.287 1.00 72.75 110 THR A O 1
ATOM 911 N N . MET A 1 111 ? 1.491 -10.703 -9.702 1.00 71.94 111 MET A N 1
ATOM 912 C CA . MET A 1 111 ? 2.681 -10.464 -10.532 1.00 71.94 111 MET A CA 1
ATOM 913 C C . MET A 1 111 ? 2.478 -9.431 -11.663 1.00 71.94 111 MET A C 1
ATOM 915 O O . MET A 1 111 ? 3.216 -9.397 -12.659 1.00 71.94 111 MET A O 1
ATOM 919 N N . ALA A 1 112 ? 1.393 -8.654 -11.616 1.00 72.88 112 ALA A N 1
ATOM 920 C CA . ALA A 1 112 ? 1.041 -7.741 -12.703 1.00 72.88 112 ALA A CA 1
ATOM 921 C C . ALA A 1 112 ? 2.133 -6.683 -12.947 1.00 72.88 112 ALA A C 1
ATOM 923 O O . ALA A 1 112 ? 2.379 -6.300 -14.098 1.00 72.88 112 ALA A O 1
ATOM 924 N N . CYS A 1 113 ? 2.807 -6.242 -11.884 1.00 70.44 113 CYS A N 1
ATOM 925 C CA . CYS A 1 113 ? 3.894 -5.272 -11.949 1.00 70.44 113 CYS A CA 1
ATOM 926 C C . CYS A 1 113 ? 5.105 -5.841 -12.697 1.00 70.44 113 CYS A C 1
ATOM 928 O O . CYS A 1 113 ? 5.583 -5.223 -13.645 1.00 70.44 113 CYS A O 1
ATOM 930 N N . GLU A 1 114 ? 5.548 -7.051 -12.367 1.00 71.38 114 GLU A N 1
ATOM 931 C CA . GLU A 1 114 ? 6.716 -7.708 -12.964 1.00 71.38 114 GLU A CA 1
ATOM 932 C C . GLU A 1 114 ? 6.460 -8.010 -14.434 1.00 71.38 114 GLU A C 1
ATOM 934 O O . GLU A 1 114 ? 7.311 -7.759 -15.282 1.00 71.38 114 GLU A O 1
ATOM 939 N N . GLN A 1 115 ? 5.253 -8.472 -14.769 1.00 80.25 115 GLN A N 1
ATOM 940 C CA . GLN A 1 115 ? 4.845 -8.654 -16.162 1.00 80.25 115 GLN A CA 1
ATOM 941 C C . GLN A 1 115 ? 4.896 -7.334 -16.942 1.00 80.25 115 GLN A C 1
ATOM 943 O O . GLN A 1 115 ? 5.339 -7.308 -18.094 1.00 80.25 115 GLN A O 1
ATOM 948 N N . THR A 1 116 ? 4.472 -6.234 -16.315 1.00 78.56 116 THR A N 1
ATOM 949 C CA . THR A 1 116 ? 4.521 -4.895 -16.915 1.00 78.56 116 THR A CA 1
ATOM 950 C C . THR A 1 116 ? 5.962 -4.423 -17.088 1.00 78.56 116 THR A C 1
ATOM 952 O O . THR A 1 116 ? 6.303 -3.920 -18.157 1.00 78.56 116 THR A O 1
ATOM 955 N N . PHE A 1 117 ? 6.840 -4.655 -16.111 1.00 78.31 117 PHE A N 1
ATOM 956 C CA . PHE A 1 117 ? 8.264 -4.332 -16.216 1.00 78.31 117 PHE A CA 1
ATOM 957 C C . PHE A 1 117 ? 8.981 -5.171 -17.273 1.00 78.31 117 PHE A C 1
ATOM 959 O O . PHE A 1 117 ? 9.743 -4.625 -18.071 1.00 78.31 117 PHE A O 1
ATOM 966 N N . VAL A 1 118 ? 8.706 -6.475 -17.351 1.00 83.00 118 VAL A N 1
ATOM 967 C CA . VAL A 1 118 ? 9.252 -7.357 -18.392 1.00 83.00 118 VAL A CA 1
ATOM 968 C C . VAL A 1 118 ? 8.814 -6.870 -19.770 1.00 83.00 118 VAL A C 1
ATOM 970 O O . VAL A 1 118 ? 9.641 -6.763 -20.675 1.00 83.00 118 VAL A O 1
ATOM 973 N N . TRP A 1 119 ? 7.544 -6.494 -19.935 1.00 84.62 119 TRP A N 1
ATOM 974 C CA . TRP A 1 119 ? 7.058 -5.893 -21.175 1.00 84.62 119 TRP A CA 1
ATOM 975 C C . TRP A 1 119 ? 7.751 -4.555 -21.484 1.00 84.62 119 TRP A C 1
ATOM 977 O O . TRP A 1 119 ? 8.274 -4.385 -22.586 1.00 84.62 119 TRP A O 1
ATOM 987 N N . ALA A 1 120 ? 7.824 -3.637 -20.517 1.00 79.56 120 ALA A N 1
ATOM 988 C CA . ALA A 1 120 ? 8.425 -2.314 -20.690 1.00 79.56 120 ALA A CA 1
ATOM 989 C C . ALA A 1 120 ? 9.930 -2.392 -20.996 1.00 79.56 120 ALA A C 1
ATOM 991 O O . ALA A 1 120 ? 10.448 -1.619 -21.805 1.00 79.56 120 ALA A O 1
ATOM 992 N N . SER A 1 121 ? 10.635 -3.371 -20.420 1.00 83.25 121 SER A N 1
ATOM 993 C CA . SER A 1 121 ? 12.074 -3.564 -20.622 1.00 83.25 121 SER A CA 1
ATOM 994 C C . SER A 1 121 ? 12.450 -3.836 -22.084 1.00 83.25 121 SER A C 1
ATOM 996 O O . SER A 1 121 ? 13.541 -3.454 -22.511 1.00 83.25 121 SER A O 1
ATOM 998 N N . ARG A 1 122 ? 11.527 -4.382 -22.892 1.00 87.19 122 ARG A N 1
ATOM 999 C CA . ARG A 1 122 ? 11.709 -4.584 -24.343 1.00 87.19 122 ARG A CA 1
ATOM 1000 C C . ARG A 1 122 ? 11.952 -3.274 -25.090 1.00 87.19 122 ARG A C 1
ATOM 1002 O O . ARG A 1 122 ? 12.667 -3.251 -26.085 1.00 87.19 122 ARG A O 1
ATOM 1009 N N . TYR A 1 123 ? 11.406 -2.174 -24.578 1.00 88.31 123 TYR A N 1
ATOM 1010 C CA . TYR A 1 123 ? 11.514 -0.842 -25.171 1.00 88.31 123 TYR A CA 1
ATOM 1011 C C . TYR A 1 123 ? 12.588 0.019 -24.499 1.00 88.31 123 TYR A C 1
ATOM 1013 O O . TYR A 1 123 ? 12.792 1.168 -24.890 1.00 88.31 123 TYR A O 1
ATOM 1021 N N . LYS A 1 124 ? 13.324 -0.531 -23.520 1.00 86.00 124 LYS A N 1
ATOM 1022 C CA . LYS A 1 124 ? 14.321 0.194 -22.718 1.00 86.00 124 LYS A CA 1
ATOM 1023 C C . LYS A 1 124 ? 15.347 0.933 -23.575 1.00 86.00 124 LYS A C 1
ATOM 1025 O O . LYS A 1 124 ? 15.670 2.071 -23.257 1.00 86.00 124 LYS A O 1
ATOM 1030 N N . LYS A 1 125 ? 15.842 0.316 -24.657 1.00 88.38 125 LYS A N 1
ATOM 1031 C CA . LYS A 1 125 ? 16.825 0.942 -25.565 1.00 88.38 125 LYS A CA 1
ATOM 1032 C C . LYS A 1 125 ? 16.271 2.205 -26.230 1.00 88.38 125 LYS A C 1
ATOM 1034 O O . LYS A 1 125 ? 16.961 3.214 -26.267 1.00 88.38 125 LYS A O 1
ATOM 1039 N N . ILE A 1 126 ? 15.019 2.159 -26.688 1.00 87.56 126 ILE A N 1
ATOM 1040 C CA . ILE A 1 126 ? 14.345 3.287 -27.347 1.00 87.56 126 ILE A CA 1
ATOM 1041 C C . ILE A 1 126 ? 14.091 4.407 -26.334 1.00 87.56 126 ILE A C 1
ATOM 1043 O O . ILE A 1 126 ? 14.444 5.555 -26.579 1.00 87.56 126 ILE A O 1
ATOM 1047 N N . VAL A 1 127 ? 13.545 4.061 -25.163 1.00 87.25 127 VAL A N 1
ATOM 1048 C CA . VAL A 1 127 ? 13.258 5.028 -24.090 1.00 87.25 127 VAL A CA 1
ATOM 1049 C C . VAL A 1 127 ? 14.542 5.694 -23.585 1.00 87.25 127 VAL A C 1
ATOM 1051 O O . VAL A 1 127 ? 14.567 6.902 -23.382 1.00 87.25 127 VAL A O 1
ATOM 1054 N N . CYS A 1 128 ? 15.634 4.938 -23.427 1.00 85.69 128 CYS A N 1
ATOM 1055 C CA . CYS A 1 128 ? 16.915 5.483 -22.966 1.00 85.69 128 CYS A CA 1
ATOM 1056 C C . CYS A 1 128 ? 17.622 6.360 -24.011 1.00 85.69 128 CYS A C 1
ATOM 1058 O O . CYS A 1 128 ? 18.438 7.189 -23.624 1.00 85.69 128 CYS A O 1
ATOM 1060 N N . ALA A 1 129 ? 17.333 6.189 -25.303 1.00 90.50 129 ALA A N 1
ATOM 1061 C CA . ALA A 1 129 ? 17.865 7.042 -26.368 1.00 90.50 129 ALA A CA 1
ATOM 1062 C C . ALA A 1 129 ? 17.093 8.369 -26.514 1.00 90.50 129 ALA A C 1
ATOM 1064 O O . ALA A 1 129 ? 17.472 9.229 -27.305 1.00 90.50 129 ALA A O 1
ATOM 1065 N N . MET A 1 130 ? 15.996 8.533 -25.772 1.00 89.44 130 MET A N 1
ATOM 1066 C CA . MET A 1 130 ? 15.066 9.646 -25.897 1.00 89.44 130 MET A CA 1
ATOM 1067 C C . MET A 1 130 ? 15.260 10.674 -24.767 1.00 89.44 130 MET A C 1
ATOM 1069 O O . MET A 1 130 ? 15.446 10.275 -23.611 1.00 89.44 130 MET A O 1
ATOM 1073 N N . PRO A 1 131 ? 15.147 11.992 -25.045 1.00 89.31 131 PRO A N 1
ATOM 1074 C CA . PRO A 1 131 ? 15.147 13.013 -23.999 1.00 89.31 131 PRO A CA 1
ATOM 1075 C C . PRO A 1 131 ? 14.016 12.791 -22.987 1.00 89.31 131 PRO A C 1
ATOM 1077 O O . PRO A 1 131 ? 12.905 12.430 -23.380 1.00 89.31 131 PRO A O 1
ATOM 1080 N N . HIS A 1 132 ? 14.267 13.067 -21.702 1.00 80.56 132 HIS A N 1
ATOM 1081 C CA . HIS A 1 132 ? 13.334 12.792 -20.595 1.00 80.56 132 HIS A CA 1
ATOM 1082 C C . HIS A 1 132 ? 11.914 13.339 -20.832 1.00 80.56 132 HIS A C 1
ATOM 1084 O O . HIS A 1 132 ? 10.932 12.653 -20.557 1.00 80.56 132 HIS A O 1
ATOM 1090 N N . LEU A 1 133 ? 11.803 14.527 -21.441 1.00 86.62 133 LEU A N 1
ATOM 1091 C CA . LEU A 1 133 ? 10.527 15.155 -21.807 1.00 86.62 133 LEU A CA 1
ATOM 1092 C C . LEU A 1 133 ? 9.622 14.245 -22.661 1.00 86.62 133 LEU A C 1
ATOM 1094 O O . LEU A 1 133 ? 8.401 14.284 -22.536 1.00 86.62 133 LEU A O 1
ATOM 1098 N N . HIS A 1 134 ? 10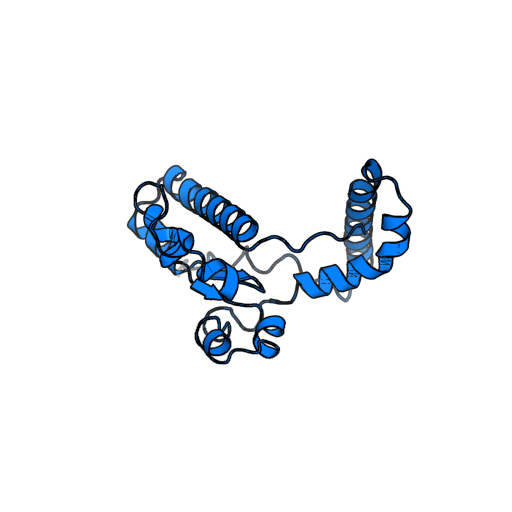.211 13.407 -23.513 1.00 87.12 134 HIS A N 1
ATOM 1099 C CA . HIS A 1 134 ? 9.476 12.576 -24.464 1.00 87.12 134 HIS A CA 1
ATOM 1100 C C . HIS A 1 134 ? 9.261 11.137 -23.969 1.00 87.12 134 HIS A C 1
ATOM 1102 O O . HIS A 1 134 ? 8.395 10.441 -24.501 1.00 87.12 134 HIS A O 1
ATOM 1108 N N . GLN A 1 135 ? 9.988 10.690 -22.937 1.00 87.50 135 GLN A N 1
ATOM 1109 C CA . GLN A 1 135 ? 9.924 9.307 -22.441 1.00 87.50 135 GLN A CA 1
ATOM 1110 C C . GLN A 1 135 ? 8.508 8.928 -21.987 1.00 87.50 135 GLN A C 1
ATOM 1112 O O . GLN A 1 135 ? 7.967 7.906 -22.417 1.00 87.50 135 GLN A O 1
ATOM 1117 N N . PHE A 1 136 ? 7.864 9.785 -21.188 1.00 83.75 136 PHE A N 1
ATOM 1118 C CA . PHE A 1 136 ? 6.488 9.565 -20.733 1.00 83.75 136 PHE A CA 1
ATOM 1119 C C . PHE A 1 136 ? 5.482 9.584 -21.884 1.00 83.75 136 PHE A C 1
ATOM 1121 O O . PHE A 1 136 ? 4.576 8.750 -21.928 1.00 83.75 136 PHE A O 1
ATOM 1128 N N . PHE A 1 137 ? 5.654 10.497 -22.845 1.00 88.62 137 PHE A N 1
ATOM 1129 C CA . PHE A 1 137 ? 4.784 10.572 -24.016 1.00 88.62 137 PHE A CA 1
ATOM 1130 C C . PHE A 1 137 ? 4.869 9.293 -24.856 1.00 88.62 137 PHE A C 1
ATOM 1132 O O . PHE A 1 137 ? 3.836 8.735 -25.235 1.00 88.62 137 PHE A O 1
ATOM 1139 N N . PHE A 1 138 ? 6.083 8.794 -25.095 1.00 87.56 138 PHE A N 1
ATOM 1140 C CA . PHE A 1 138 ? 6.315 7.550 -25.820 1.00 87.56 138 PHE A CA 1
ATOM 1141 C C . PHE A 1 138 ? 5.676 6.351 -25.114 1.00 87.56 138 PHE A C 1
ATOM 1143 O O . PHE A 1 138 ? 4.907 5.617 -25.736 1.00 87.56 138 PHE A O 1
ATOM 1150 N N . LEU A 1 139 ? 5.919 6.185 -23.808 1.00 85.00 139 LEU A N 1
ATOM 1151 C CA . LEU A 1 139 ? 5.331 5.096 -23.020 1.00 85.00 139 LEU A CA 1
ATOM 1152 C C . LEU A 1 139 ? 3.797 5.142 -23.040 1.00 85.00 139 LEU A C 1
ATOM 1154 O O . LEU A 1 139 ? 3.149 4.127 -23.295 1.00 85.00 139 LEU A O 1
ATOM 1158 N N . HIS A 1 140 ? 3.203 6.322 -22.852 1.00 85.06 140 HIS A N 1
ATOM 1159 C CA . HIS A 1 140 ? 1.752 6.499 -22.905 1.00 85.06 140 HIS A CA 1
ATOM 1160 C C . HIS A 1 140 ? 1.169 6.145 -24.285 1.00 85.06 140 HIS A C 1
ATOM 1162 O O . HIS A 1 140 ? 0.156 5.445 -24.374 1.00 85.06 140 HIS A O 1
ATOM 1168 N N . ARG A 1 141 ? 1.808 6.591 -25.376 1.00 87.50 141 ARG A N 1
ATOM 1169 C CA . ARG A 1 141 ? 1.385 6.251 -26.745 1.00 87.50 141 ARG A CA 1
ATOM 1170 C C . ARG A 1 141 ? 1.497 4.758 -27.019 1.00 87.50 141 ARG A C 1
ATOM 1172 O O . ARG A 1 141 ? 0.581 4.193 -27.610 1.00 87.50 141 ARG A O 1
ATOM 1179 N N . LEU A 1 142 ? 2.570 4.126 -26.557 1.00 85.00 142 LEU A N 1
ATOM 1180 C CA . LEU A 1 142 ? 2.802 2.698 -26.719 1.00 85.00 142 LEU A CA 1
ATOM 1181 C C . LEU A 1 142 ? 1.718 1.868 -26.015 1.00 85.00 142 LEU A C 1
ATOM 1183 O O . LEU A 1 142 ? 1.154 0.958 -26.621 1.00 85.00 142 LEU A O 1
ATOM 1187 N N . VAL A 1 143 ? 1.363 2.227 -24.776 1.00 83.12 143 VAL A N 1
ATOM 1188 C CA . VAL A 1 143 ? 0.263 1.579 -24.044 1.00 83.12 143 VAL A CA 1
ATOM 1189 C C . VAL A 1 143 ? -1.059 1.741 -24.796 1.00 83.12 143 VAL A C 1
ATOM 1191 O O . VAL A 1 143 ? -1.742 0.746 -25.032 1.00 83.12 143 VAL A O 1
ATOM 1194 N N . LYS A 1 144 ? -1.396 2.960 -25.245 1.00 81.25 144 LYS A N 1
ATOM 1195 C CA . LYS A 1 144 ? -2.623 3.215 -26.023 1.00 81.25 144 LYS A CA 1
ATOM 1196 C C . LYS A 1 144 ? -2.669 2.445 -27.342 1.00 81.25 144 LYS A C 1
ATOM 1198 O O . LYS A 1 144 ? -3.723 1.944 -27.729 1.00 81.25 144 LYS A O 1
ATOM 1203 N N . TYR A 1 145 ? -1.544 2.359 -28.047 1.00 77.44 145 TYR A N 1
ATOM 1204 C CA . TYR A 1 145 ? -1.461 1.627 -29.306 1.00 77.44 145 TYR A CA 1
ATOM 1205 C C . TYR A 1 145 ? -1.716 0.137 -29.095 1.00 77.44 145 TYR A C 1
ATOM 1207 O O . TYR A 1 145 ? -2.493 -0.460 -29.839 1.00 77.44 145 TYR A O 1
ATOM 1215 N N . ILE A 1 146 ? -1.116 -0.453 -28.058 1.00 69.44 146 ILE A N 1
ATOM 1216 C CA . ILE A 1 146 ? -1.340 -1.856 -27.725 1.00 69.44 146 ILE A CA 1
ATOM 1217 C C . ILE A 1 146 ? -2.794 -2.063 -27.335 1.00 69.44 146 ILE A C 1
ATOM 1219 O O . ILE A 1 146 ? -3.438 -2.893 -27.957 1.00 69.44 146 ILE A O 1
ATOM 1223 N N . THR A 1 147 ? -3.367 -1.301 -26.402 1.00 65.31 147 THR A N 1
ATOM 1224 C CA . THR A 1 147 ? -4.768 -1.516 -25.992 1.00 65.31 147 THR A CA 1
ATOM 1225 C C . THR A 1 147 ? -5.743 -1.418 -27.169 1.00 65.31 147 THR A C 1
ATOM 1227 O O . THR A 1 147 ? -6.610 -2.277 -27.311 1.00 65.31 147 THR A O 1
ATOM 1230 N N . THR A 1 148 ? -5.537 -0.457 -28.073 1.00 59.75 148 THR A N 1
ATOM 1231 C CA . THR A 1 148 ? -6.368 -0.272 -29.276 1.00 59.75 148 THR A CA 1
ATOM 1232 C C . THR A 1 148 ? -6.163 -1.387 -30.309 1.00 59.75 148 THR A C 1
ATOM 1234 O O . THR A 1 148 ? -7.123 -1.899 -30.878 1.00 59.75 148 THR A O 1
ATOM 1237 N N . SER A 1 149 ? -4.918 -1.804 -30.553 1.00 56.97 149 SER A N 1
ATOM 1238 C CA . SER A 1 149 ? -4.605 -2.881 -31.508 1.00 56.97 149 SER A CA 1
ATOM 1239 C C . SER A 1 149 ? -5.031 -4.247 -30.978 1.00 56.97 149 SER A C 1
ATOM 1241 O O . SER A 1 149 ? -5.501 -5.090 -31.735 1.00 56.97 149 SER A O 1
ATOM 1243 N N . THR A 1 150 ? -4.930 -4.453 -29.662 1.00 50.53 150 THR A N 1
ATOM 1244 C CA . THR A 1 150 ? -5.428 -5.673 -29.032 1.00 50.53 150 THR A CA 1
ATOM 1245 C C . THR A 1 150 ? -6.950 -5.701 -29.079 1.00 50.53 150 THR A C 1
ATOM 1247 O O . THR A 1 150 ? -7.471 -6.754 -29.382 1.00 50.53 150 THR A O 1
ATOM 1250 N N . GLN A 1 151 ? -7.670 -4.580 -28.914 1.00 45.78 151 GLN A N 1
ATOM 1251 C CA . GLN A 1 151 ? -9.127 -4.527 -29.138 1.00 45.78 151 GLN A CA 1
ATOM 1252 C C . GLN A 1 151 ? -9.531 -4.873 -30.581 1.00 45.78 151 GLN A C 1
ATOM 1254 O O . GLN A 1 151 ? -10.513 -5.581 -30.776 1.00 45.78 151 GLN A O 1
ATOM 1259 N N . LYS A 1 152 ? -8.757 -4.444 -31.587 1.00 39.09 152 LYS A N 1
ATOM 1260 C CA . LYS A 1 152 ? -9.002 -4.791 -33.001 1.00 39.09 152 LYS A CA 1
ATOM 1261 C C . LYS A 1 152 ? -8.710 -6.260 -33.334 1.00 39.09 152 LYS A C 1
ATOM 1263 O O . LYS A 1 152 ? -9.352 -6.812 -34.217 1.00 39.09 152 LYS A O 1
ATOM 1268 N N . ASN A 1 153 ? -7.799 -6.896 -32.597 1.00 32.34 153 ASN A N 1
ATOM 1269 C CA . ASN A 1 153 ? -7.448 -8.315 -32.740 1.00 32.34 153 ASN A CA 1
ATOM 1270 C C . ASN A 1 153 ? -8.110 -9.215 -31.666 1.00 32.34 153 ASN A C 1
ATOM 1272 O O . ASN A 1 153 ? -7.809 -10.405 -31.577 1.00 32.34 153 ASN A O 1
ATOM 1276 N N . ALA A 1 154 ? -8.992 -8.671 -30.816 1.00 35.66 154 ALA A N 1
ATOM 1277 C CA . ALA A 1 154 ? -9.591 -9.356 -29.664 1.00 35.66 154 ALA A CA 1
ATOM 1278 C C . ALA A 1 154 ? -10.952 -9.994 -29.961 1.00 35.66 154 ALA A C 1
ATOM 1280 O O . ALA A 1 154 ? -11.818 -10.027 -29.090 1.00 35.66 154 ALA A O 1
ATOM 1281 N N . THR A 1 155 ? -11.113 -10.620 -31.124 1.00 35.94 155 THR A N 1
ATOM 1282 C CA . THR A 1 155 ? -12.079 -11.722 -31.247 1.00 35.94 155 THR A CA 1
ATOM 1283 C C . THR A 1 155 ? -11.581 -13.000 -30.557 1.00 35.94 155 THR A C 1
ATOM 1285 O O . THR A 1 155 ? -12.320 -13.977 -30.511 1.00 35.94 155 THR A O 1
ATOM 1288 N N . SER A 1 156 ? -10.362 -13.029 -29.982 1.00 34.19 156 SER A N 1
ATOM 1289 C CA . SER A 1 156 ? -9.848 -14.269 -29.367 1.00 34.19 156 SER A CA 1
ATOM 1290 C C . SER A 1 156 ? -9.084 -14.174 -28.035 1.00 34.19 156 SER A C 1
ATOM 1292 O O . SER A 1 156 ? -8.968 -15.211 -27.396 1.00 34.19 156 SER A O 1
ATOM 1294 N N . TYR A 1 157 ? -8.601 -13.019 -27.534 1.00 32.88 157 TYR A N 1
ATOM 1295 C CA . TYR A 1 157 ? -7.699 -13.052 -26.349 1.00 32.88 157 TYR A CA 1
ATOM 1296 C C . TYR A 1 157 ? -7.810 -11.955 -25.268 1.00 32.88 157 TYR A C 1
ATOM 1298 O O . TYR A 1 157 ? -7.087 -12.032 -24.276 1.00 32.88 157 TYR A O 1
ATOM 1306 N N . VAL A 1 158 ? -8.709 -10.963 -25.347 1.00 31.55 158 VAL A N 1
ATOM 1307 C CA . VAL A 1 158 ? -8.737 -9.852 -24.353 1.00 31.55 158 VAL A CA 1
ATOM 1308 C C . VAL A 1 158 ? -10.082 -9.710 -23.650 1.00 31.55 158 VAL A C 1
ATOM 1310 O O . VAL A 1 158 ? -10.655 -8.631 -23.568 1.00 31.55 158 VAL A O 1
ATOM 1313 N N . LYS A 1 159 ? -10.580 -10.808 -23.078 1.00 29.38 159 LYS A N 1
ATOM 1314 C CA . LYS A 1 159 ? -11.661 -10.749 -22.077 1.00 29.38 159 LYS A CA 1
ATOM 1315 C C . LYS A 1 159 ? -11.137 -10.635 -20.631 1.00 29.38 159 LYS A C 1
ATOM 1317 O O . LYS A 1 159 ? -11.925 -10.447 -19.717 1.00 29.38 159 LYS A O 1
ATOM 1322 N N . TYR A 1 160 ? -9.816 -10.684 -20.407 1.00 30.08 160 TYR A N 1
ATOM 1323 C CA . TYR A 1 160 ? -9.249 -10.953 -19.072 1.00 30.08 160 TYR A CA 1
ATOM 1324 C C . TYR A 1 160 ? -8.640 -9.781 -18.281 1.00 30.08 160 TYR A C 1
ATOM 1326 O O . TYR A 1 160 ? -8.156 -10.023 -17.181 1.00 30.08 160 TYR A O 1
ATOM 1334 N N . ARG A 1 161 ? -8.626 -8.523 -18.757 1.00 34.88 161 ARG A N 1
ATOM 1335 C CA . ARG A 1 161 ? -7.857 -7.468 -18.043 1.00 34.88 161 ARG A CA 1
ATOM 1336 C C . ARG A 1 161 ? -8.550 -6.174 -17.622 1.00 34.88 161 ARG A C 1
ATOM 1338 O O . ARG A 1 161 ? -7.877 -5.367 -16.996 1.00 34.88 161 ARG A O 1
ATOM 1345 N N . TYR A 1 162 ? -9.847 -5.970 -17.861 1.00 28.34 162 TYR A N 1
ATOM 1346 C CA . TYR A 1 162 ? -10.494 -4.706 -17.448 1.00 28.34 162 TYR A CA 1
ATOM 1347 C C . TYR A 1 162 ? -11.914 -4.805 -16.854 1.00 28.34 162 TYR A C 1
ATOM 1349 O O . TYR A 1 162 ? -12.500 -3.769 -16.567 1.00 28.34 162 TYR A O 1
ATOM 1357 N N . PHE A 1 163 ? -12.471 -6.000 -16.606 1.00 29.77 163 PHE A N 1
ATOM 1358 C CA . PHE A 1 163 ? -13.903 -6.138 -16.266 1.00 29.77 163 PHE A CA 1
ATOM 1359 C C . PHE A 1 163 ? -14.254 -7.202 -15.203 1.00 29.77 163 PHE A C 1
ATOM 1361 O O . PHE A 1 163 ? -15.243 -7.910 -15.351 1.00 29.77 163 PHE A O 1
ATOM 1368 N N . GLN A 1 164 ? -13.494 -7.329 -14.108 1.00 31.83 164 GLN A N 1
ATOM 1369 C CA . GLN A 1 164 ? -13.900 -8.217 -12.994 1.00 31.83 164 GLN A CA 1
ATOM 1370 C C . GLN A 1 164 ? -14.074 -7.559 -11.616 1.00 31.83 164 GLN A C 1
ATOM 1372 O O . GLN A 1 164 ? -14.273 -8.271 -10.647 1.00 31.83 164 GLN A O 1
ATOM 1377 N N . ASN A 1 165 ? -14.116 -6.225 -11.504 1.00 32.00 165 ASN A N 1
ATOM 1378 C CA . ASN A 1 165 ? -14.469 -5.572 -10.226 1.00 32.00 165 ASN A CA 1
ATOM 1379 C C . ASN A 1 165 ? -15.443 -4.392 -10.364 1.00 32.00 165 ASN A C 1
ATOM 1381 O O . ASN A 1 165 ? -15.258 -3.340 -9.755 1.00 32.00 165 ASN A O 1
ATOM 1385 N N . GLN A 1 166 ? -16.489 -4.560 -11.177 1.00 33.97 166 GLN A N 1
ATOM 1386 C CA . GLN A 1 166 ? -17.613 -3.612 -11.214 1.00 33.97 166 GLN A CA 1
ATOM 1387 C C . GLN A 1 166 ? -19.007 -4.267 -11.242 1.00 33.97 166 GLN A C 1
ATOM 1389 O O . GLN A 1 166 ? -19.972 -3.527 -11.265 1.00 33.97 166 GLN A O 1
ATOM 1394 N N . ASN A 1 167 ? -19.166 -5.600 -11.196 1.00 33.84 167 ASN A N 1
ATOM 1395 C CA . ASN A 1 167 ? -20.505 -6.224 -11.190 1.00 33.84 167 ASN A CA 1
ATOM 1396 C C . ASN A 1 167 ? -20.557 -7.534 -10.384 1.00 33.84 167 ASN A C 1
ATOM 1398 O O . ASN A 1 167 ? -20.714 -8.616 -10.941 1.00 33.84 167 ASN A O 1
ATOM 1402 N N . GLN A 1 168 ? -20.450 -7.429 -9.060 1.00 32.47 168 GLN A N 1
ATOM 1403 C CA . GLN A 1 168 ? -21.137 -8.348 -8.141 1.00 32.47 168 GLN A CA 1
ATOM 1404 C C . GLN A 1 168 ? -21.819 -7.513 -7.055 1.00 32.47 168 GLN A C 1
ATOM 1406 O O . GLN A 1 168 ? -21.436 -7.494 -5.892 1.00 32.47 168 GLN A O 1
ATOM 1411 N N . GLY A 1 169 ? -22.810 -6.749 -7.499 1.00 31.92 169 GLY A N 1
ATOM 1412 C CA . GLY A 1 169 ? -23.805 -6.087 -6.675 1.00 31.92 169 GLY A CA 1
ATOM 1413 C C . GLY A 1 169 ? -25.092 -6.043 -7.489 1.00 31.92 169 GLY A C 1
ATOM 1414 O O . GLY A 1 169 ? -25.061 -5.607 -8.635 1.00 31.92 169 GLY A O 1
ATOM 1415 N N . ASN A 1 170 ? -26.182 -6.504 -6.877 1.00 32.28 170 ASN A N 1
ATOM 1416 C CA . ASN A 1 170 ? -27.567 -6.533 -7.362 1.00 32.28 170 ASN A CA 1
ATOM 1417 C C . ASN A 1 170 ? -27.960 -7.734 -8.233 1.00 32.28 170 ASN A C 1
ATOM 1419 O O . ASN A 1 170 ? -27.909 -7.682 -9.454 1.00 32.28 170 ASN A O 1
ATOM 1423 N N . HIS A 1 171 ? -28.467 -8.780 -7.575 1.00 28.80 171 HIS A N 1
ATOM 1424 C CA . HIS A 1 171 ? -29.858 -9.199 -7.782 1.00 28.80 171 HIS A CA 1
ATOM 1425 C C . HIS A 1 171 ? -30.326 -10.066 -6.603 1.00 28.80 171 HIS A C 1
ATOM 1427 O O . HIS A 1 171 ? -30.191 -11.285 -6.601 1.00 28.80 171 HIS A O 1
ATOM 1433 N N . SER A 1 172 ? -30.904 -9.413 -5.595 1.00 29.08 172 SER A N 1
ATOM 1434 C CA . SER A 1 172 ? -31.967 -9.991 -4.777 1.00 29.08 172 SER A CA 1
ATOM 1435 C C . SER A 1 172 ? -33.245 -9.184 -5.027 1.00 29.08 172 SER A C 1
ATOM 1437 O O . SER A 1 172 ? -33.201 -7.959 -5.108 1.00 29.08 172 SER A O 1
ATOM 1439 N N . HIS A 1 173 ? -34.354 -9.921 -5.139 1.00 29.34 173 HIS A N 1
ATOM 1440 C CA . HIS A 1 173 ? -35.748 -9.508 -5.357 1.00 29.34 173 HIS A CA 1
ATOM 1441 C C . HIS A 1 173 ? -36.173 -9.203 -6.802 1.00 29.34 173 HIS A C 1
ATOM 1443 O O . HIS A 1 173 ? -35.749 -8.223 -7.402 1.00 29.34 173 HIS A O 1
ATOM 1449 N N . ILE A 1 174 ? -37.076 -10.035 -7.337 1.00 29.67 174 ILE A N 1
ATOM 1450 C CA . ILE A 1 174 ? -38.532 -9.802 -7.301 1.00 29.67 174 ILE A CA 1
ATOM 1451 C C . ILE A 1 174 ? -39.242 -11.172 -7.281 1.00 29.67 174 ILE A C 1
ATOM 1453 O O . ILE A 1 174 ? -38.917 -12.059 -8.064 1.00 29.67 174 ILE A O 1
ATOM 1457 N N . ASN A 1 175 ? -40.168 -11.322 -6.332 1.00 32.00 175 ASN A N 1
ATOM 1458 C CA . ASN A 1 175 ? -41.120 -12.426 -6.194 1.00 32.00 175 ASN A CA 1
ATOM 1459 C C . ASN A 1 175 ? -42.181 -12.372 -7.301 1.00 32.00 175 ASN A C 1
ATOM 1461 O O . ASN A 1 175 ? -42.635 -11.277 -7.631 1.00 32.00 175 ASN A O 1
ATOM 1465 N N . THR A 1 176 ? -42.680 -13.521 -7.756 1.00 37.94 176 THR A N 1
ATOM 1466 C CA . THR A 1 176 ? -44.101 -13.928 -7.651 1.00 37.94 176 THR A CA 1
ATOM 1467 C C . THR A 1 176 ? -44.275 -15.360 -8.133 1.00 37.94 176 THR A C 1
ATOM 1469 O O . THR A 1 176 ? -43.621 -15.727 -9.132 1.00 37.94 176 THR A O 1
#

Radius of gyration: 20.18 Å; chains: 1; bounding box: 65×33×49 Å

Sequence (176 aa):
MPNERSESPTQAYTVLILWLYRRFKKLLDDGKNEEQVREAILSTCIAYDNMCHVDSLKAAKHDLPFPSPLDKAWKLVSKVIDRLHLRNHVDPKCKRLYNTNDKIPEHYNTMACEQTFVWASRYKKIVCAMPHLHQFFFLHRLVKYITTSTQKNATSYVKYRYFQNQNQGNHSHINT

pLDDT: mean 77.88, std 21.61, range [28.34, 96.31]

Organism: Paramuricea clavata (NCBI:txid317549)

Foldseek 3Di:
DPPPPDQALVNVLVVVLVVLCVVLVVVVVVVDDQVVSLVVLLLAEDEDLPVVNNCPDPVNVAFDPDDPPSSCSSVRHHYAYQPVSLVVDPDVVNVVRRPCPVRPDP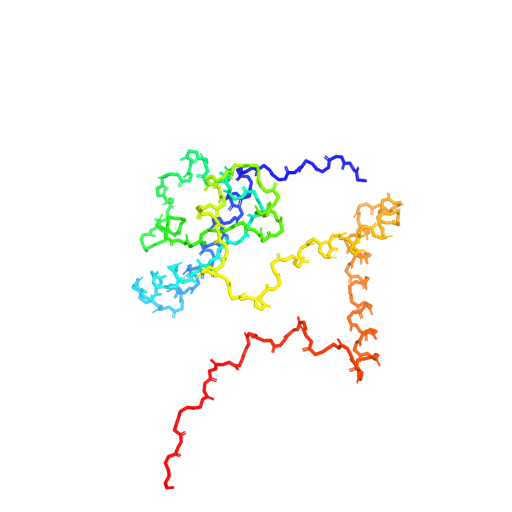PDPSCPVVVVVVVVVVCVVVLVVDDPVCSVVVVVVVVVVCVVVCVVVPPPDPPPDDPDPDDPDDDDDDDD

Secondary structure (DSSP, 8-state):
--------HHHHHHHHHHHHHHHHHHHHHTT--HHHHHHHHHT-EEE-TTHHHHHTSHHHHSPPSS-TTGGGHHHHSEEE--HHHHHT-S-HHHHHHS--TTTS-TTS-TTHHHHHHHHHHTTHHHHHTS-HHHHHHHHHHHHHHHHHHHHHTTTSS-SSSS-SSS----------